Protein AF-A0A6J6Z2K2-F1 (afdb_monomer_lite)

Organism: NCBI:txid449393

Sequence (99 aa):
MGIGKAAVFKHIPEYFPNDVGAVGGLVGTLGALGGFLLPPLFVYVREWTGLPQSTFIVLFILTFAATLWMHIAILKMLNHASPQLKKHIDHRDPQLNGV

Structure (mmCIF, N/CA/C/O backbone):
data_AF-A0A6J6Z2K2-F1
#
_entry.id   AF-A0A6J6Z2K2-F1
#
loop_
_atom_site.group_PDB
_atom_site.id
_atom_site.type_symbol
_atom_site.label_atom_id
_atom_site.label_alt_id
_atom_site.label_comp_id
_atom_site.label_asym_id
_atom_site.label_entity_id
_atom_site.label_seq_id
_atom_site.pdbx_PDB_ins_code
_atom_site.Cartn_x
_atom_site.Cartn_y
_atom_site.Cartn_z
_atom_site.occupancy
_atom_site.B_iso_or_equiv
_atom_site.auth_seq_id
_atom_site.auth_comp_id
_atom_site.auth_asym_id
_atom_site.auth_atom_id
_atom_site.pdbx_PDB_model_num
ATOM 1 N N . MET A 1 1 ? 14.247 -4.227 10.658 1.00 46.78 1 MET A N 1
ATOM 2 C CA . MET A 1 1 ? 13.358 -3.299 9.923 1.00 46.78 1 MET A CA 1
ATOM 3 C C . MET A 1 1 ? 13.954 -3.070 8.536 1.00 46.78 1 MET A C 1
ATOM 5 O O . MET A 1 1 ? 14.900 -2.309 8.441 1.00 46.78 1 MET A O 1
ATOM 9 N N . GLY A 1 2 ? 13.522 -3.777 7.481 1.00 56.78 2 GLY A N 1
ATOM 10 C CA . GLY A 1 2 ? 14.120 -3.540 6.150 1.00 56.78 2 GLY A CA 1
ATOM 11 C C . GLY A 1 2 ? 13.753 -4.512 5.029 1.00 56.78 2 GLY A C 1
ATOM 12 O O . GLY A 1 2 ? 13.637 -4.081 3.889 1.00 56.78 2 GLY A O 1
ATOM 13 N N . ILE A 1 3 ? 13.491 -5.786 5.340 1.00 60.34 3 ILE A N 1
ATOM 14 C CA . ILE A 1 3 ? 13.298 -6.831 4.315 1.00 60.34 3 ILE A CA 1
ATOM 15 C C . ILE A 1 3 ? 12.096 -6.524 3.402 1.00 60.34 3 ILE A C 1
ATOM 17 O O . ILE A 1 3 ? 12.223 -6.584 2.185 1.00 60.34 3 ILE A O 1
ATOM 21 N N . GLY A 1 4 ? 10.957 -6.106 3.968 1.00 62.06 4 GLY A N 1
ATOM 22 C CA . GLY A 1 4 ? 9.743 -5.830 3.187 1.00 62.06 4 GLY A CA 1
ATOM 23 C C . GLY A 1 4 ? 9.849 -4.611 2.264 1.00 62.06 4 GLY A C 1
ATOM 24 O O . GLY A 1 4 ? 9.462 -4.688 1.103 1.00 62.06 4 GLY A O 1
ATOM 25 N N . LYS A 1 5 ? 10.423 -3.494 2.739 1.00 62.91 5 LYS A N 1
ATOM 26 C CA . LYS A 1 5 ? 10.616 -2.303 1.890 1.00 62.91 5 LYS A CA 1
ATOM 27 C C . LYS A 1 5 ? 11.655 -2.585 0.799 1.00 62.91 5 LYS A C 1
ATOM 29 O O . LYS A 1 5 ? 11.410 -2.266 -0.357 1.00 62.91 5 LYS A O 1
ATOM 34 N N . ALA A 1 6 ? 12.767 -3.240 1.145 1.00 67.75 6 ALA A N 1
ATOM 35 C CA . ALA A 1 6 ? 13.833 -3.570 0.197 1.00 67.75 6 ALA A CA 1
ATOM 36 C C . ALA A 1 6 ? 13.389 -4.560 -0.895 1.00 67.75 6 ALA A C 1
ATOM 38 O O . ALA A 1 6 ? 13.819 -4.425 -2.036 1.00 67.75 6 ALA A O 1
ATOM 39 N N . ALA A 1 7 ? 12.501 -5.510 -0.581 1.00 72.25 7 ALA A N 1
ATOM 40 C CA . ALA A 1 7 ? 11.971 -6.460 -1.560 1.00 72.25 7 ALA A CA 1
ATOM 41 C C . ALA A 1 7 ? 11.199 -5.767 -2.698 1.00 72.25 7 ALA A C 1
ATOM 43 O O . ALA A 1 7 ? 11.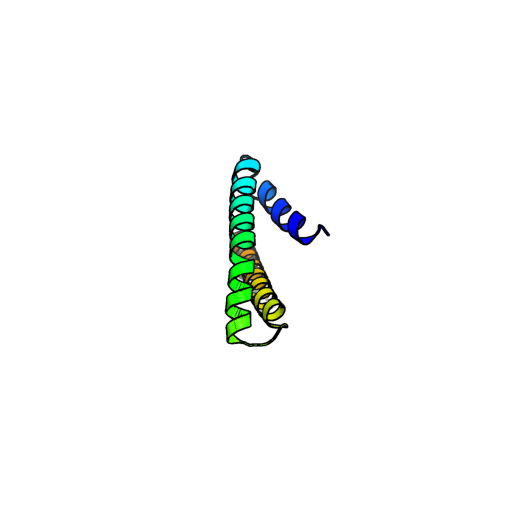399 -6.096 -3.863 1.00 72.25 7 ALA A O 1
ATOM 44 N N . VAL A 1 8 ? 10.384 -4.752 -2.386 1.00 69.38 8 VAL A N 1
ATOM 45 C CA . VAL A 1 8 ? 9.651 -3.981 -3.408 1.00 69.38 8 VAL A CA 1
ATOM 46 C C . VAL A 1 8 ? 10.614 -3.173 -4.278 1.00 69.38 8 VAL A C 1
ATOM 48 O O . VAL A 1 8 ? 10.521 -3.213 -5.503 1.00 69.38 8 VAL A O 1
ATOM 51 N N . PHE A 1 9 ? 11.585 -2.492 -3.661 1.00 70.44 9 PHE A N 1
ATOM 52 C CA . PHE A 1 9 ? 12.581 -1.707 -4.396 1.00 70.44 9 PHE A CA 1
ATOM 53 C C . PHE A 1 9 ? 13.564 -2.564 -5.200 1.00 70.44 9 PHE A C 1
ATOM 55 O O . PHE A 1 9 ? 14.180 -2.033 -6.115 1.00 70.44 9 PHE A O 1
ATOM 62 N N . LYS A 1 10 ? 13.690 -3.868 -4.916 1.00 71.38 10 LYS A N 1
ATOM 63 C CA . LYS A 1 10 ? 14.486 -4.802 -5.726 1.00 71.38 10 LYS A CA 1
ATOM 64 C C . LYS A 1 10 ? 13.825 -5.124 -7.069 1.00 71.38 10 LYS A C 1
ATOM 66 O O . LYS A 1 10 ? 14.524 -5.259 -8.065 1.00 71.38 10 LYS A O 1
ATOM 71 N N . HIS A 1 11 ? 12.497 -5.198 -7.115 1.00 70.50 11 HIS A N 1
ATOM 72 C CA . HIS A 1 11 ? 11.773 -5.501 -8.352 1.00 70.50 11 HIS A CA 1
ATOM 73 C C . HIS A 1 11 ? 11.792 -4.344 -9.366 1.00 70.50 11 HIS A C 1
ATOM 75 O O . HIS A 1 11 ? 11.739 -4.575 -10.568 1.00 70.50 11 HIS A O 1
ATOM 81 N N . ILE A 1 12 ? 11.904 -3.095 -8.904 1.00 67.81 12 ILE A N 1
ATOM 82 C CA . ILE A 1 12 ? 11.929 -1.900 -9.765 1.00 67.81 12 ILE A CA 1
ATOM 83 C C . ILE A 1 12 ? 13.113 -1.894 -10.762 1.00 67.81 12 ILE A C 1
ATOM 85 O O . ILE A 1 12 ? 12.850 -1.786 -11.959 1.00 67.81 12 ILE A O 1
ATOM 89 N N . PRO A 1 13 ? 14.387 -2.036 -10.342 1.00 61.72 13 PRO A N 1
ATOM 90 C CA . PRO A 1 13 ? 15.534 -2.080 -11.253 1.00 61.72 13 PRO A CA 1
ATOM 91 C C . PRO A 1 13 ? 15.588 -3.330 -12.127 1.00 61.72 13 PRO A C 1
ATOM 93 O O . PRO A 1 13 ? 16.192 -3.289 -13.193 1.00 61.72 13 PRO A O 1
ATOM 96 N N . GLU A 1 14 ? 14.950 -4.422 -11.704 1.00 71.06 14 GLU A N 1
ATOM 97 C CA . GLU A 1 14 ? 14.882 -5.662 -12.479 1.00 71.06 14 GLU A CA 1
ATOM 98 C C . GLU A 1 14 ? 13.887 -5.557 -13.648 1.00 71.06 14 GLU A C 1
ATOM 100 O O . GLU A 1 14 ? 14.133 -6.118 -14.713 1.00 71.06 14 GLU A O 1
ATOM 105 N N . TYR A 1 15 ? 12.802 -4.785 -13.492 1.00 70.19 15 TYR A N 1
ATOM 106 C CA . TYR A 1 15 ? 11.811 -4.565 -14.554 1.00 70.19 15 TYR A CA 1
ATOM 107 C C . TYR A 1 15 ? 12.043 -3.291 -15.382 1.00 70.19 15 TYR A C 1
ATOM 109 O O . TYR A 1 15 ? 11.703 -3.275 -16.564 1.00 70.19 15 TYR A O 1
ATOM 117 N N . PHE A 1 16 ? 12.624 -2.236 -14.800 1.00 69.44 16 PHE A N 1
ATOM 118 C CA . PHE A 1 16 ? 12.818 -0.932 -15.454 1.00 69.44 16 PHE A CA 1
ATOM 119 C C . PHE A 1 16 ? 14.224 -0.362 -15.191 1.00 69.44 16 PHE A C 1
ATOM 121 O O . PHE A 1 16 ? 14.366 0.636 -14.481 1.00 69.44 16 PHE A O 1
ATOM 128 N N . PRO A 1 17 ? 15.283 -0.968 -15.761 1.00 69.69 17 PRO A N 1
ATOM 129 C CA . PRO A 1 17 ? 16.670 -0.616 -15.448 1.00 69.69 17 PRO A CA 1
ATOM 130 C C . PRO A 1 17 ? 17.062 0.808 -15.868 1.00 69.69 17 PRO A C 1
ATOM 132 O O . PRO A 1 17 ? 17.904 1.421 -15.218 1.00 69.69 17 PRO A O 1
ATOM 135 N N . ASN A 1 18 ? 16.439 1.356 -16.915 1.00 76.19 18 ASN A N 1
ATOM 136 C CA . ASN A 1 18 ? 16.756 2.699 -17.411 1.00 76.19 18 ASN A CA 1
ATOM 137 C C . ASN A 1 18 ? 16.078 3.826 -16.604 1.00 76.19 18 ASN A C 1
ATOM 139 O O . ASN A 1 18 ? 16.564 4.951 -16.631 1.00 76.19 18 ASN A O 1
ATOM 143 N N . ASP A 1 19 ? 15.017 3.531 -15.837 1.00 80.56 19 ASP A N 1
ATOM 144 C CA . ASP A 1 19 ? 14.141 4.541 -15.211 1.00 80.56 19 ASP A CA 1
ATOM 145 C C . ASP A 1 19 ? 13.854 4.265 -13.721 1.00 80.56 19 ASP A C 1
ATOM 147 O O . ASP A 1 19 ? 12.782 4.561 -13.181 1.00 80.56 19 ASP A O 1
ATOM 151 N N . VAL A 1 20 ? 14.841 3.716 -13.012 1.00 79.81 20 VAL A N 1
ATOM 152 C CA . VAL A 1 20 ? 14.725 3.313 -11.598 1.00 79.81 20 VAL A CA 1
ATOM 153 C C . VAL A 1 20 ? 14.360 4.457 -10.648 1.00 79.81 20 VAL A C 1
ATOM 155 O O . VAL A 1 20 ? 13.624 4.249 -9.682 1.00 79.81 20 VAL A O 1
ATOM 158 N N . GLY A 1 21 ? 14.836 5.674 -10.931 1.00 83.00 21 GLY A N 1
ATOM 159 C CA . GLY A 1 21 ? 14.556 6.863 -10.122 1.00 83.00 21 GLY A CA 1
ATOM 160 C C . GLY A 1 21 ? 13.121 7.371 -10.278 1.00 83.00 21 GLY A C 1
ATOM 161 O O . GLY A 1 21 ? 12.473 7.690 -9.282 1.00 83.00 21 GLY A O 1
ATOM 162 N N . ALA A 1 22 ? 12.596 7.390 -11.506 1.00 86.94 22 ALA A N 1
ATOM 163 C CA . ALA A 1 22 ? 11.241 7.864 -11.791 1.00 86.94 22 ALA A CA 1
ATOM 164 C C . ALA A 1 22 ? 10.176 6.902 -11.238 1.00 86.94 22 ALA A C 1
ATOM 166 O O . ALA A 1 22 ? 9.244 7.329 -10.551 1.00 86.94 22 ALA A O 1
ATOM 167 N N . VAL A 1 23 ? 10.353 5.594 -11.458 1.00 84.31 23 VAL A N 1
ATOM 168 C CA . VAL A 1 23 ? 9.441 4.562 -10.936 1.00 84.31 23 VAL A CA 1
ATOM 169 C C . VAL A 1 23 ? 9.522 4.485 -9.409 1.00 84.31 23 VAL A C 1
ATOM 171 O O . VAL A 1 23 ? 8.491 4.430 -8.738 1.00 84.31 23 VAL A O 1
ATOM 174 N N . GLY A 1 24 ? 10.730 4.562 -8.838 1.00 85.81 24 GLY A N 1
ATOM 175 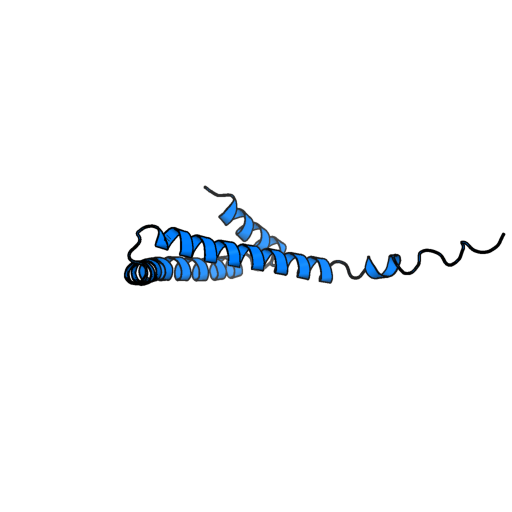C CA . GLY A 1 24 ? 10.926 4.636 -7.388 1.00 85.81 24 GLY A CA 1
ATOM 176 C C . GLY A 1 24 ? 10.263 5.866 -6.758 1.00 85.81 24 GLY A C 1
ATOM 177 O O . GLY A 1 24 ? 9.624 5.746 -5.711 1.00 85.81 24 GLY A O 1
ATOM 178 N N . GLY A 1 25 ? 10.346 7.025 -7.420 1.00 89.25 25 GLY A N 1
ATOM 179 C CA . GLY A 1 25 ? 9.674 8.259 -7.013 1.00 89.25 25 GLY A CA 1
ATOM 180 C C . GLY A 1 25 ? 8.150 8.125 -7.006 1.00 89.25 25 GLY A C 1
ATOM 181 O O . GLY A 1 25 ? 7.518 8.419 -5.992 1.00 89.25 25 GLY A O 1
ATOM 182 N N . LEU A 1 26 ? 7.559 7.594 -8.082 1.00 90.88 26 LEU A N 1
ATOM 183 C CA . LEU A 1 26 ? 6.115 7.333 -8.163 1.00 90.88 26 LEU A CA 1
ATOM 184 C C . LEU A 1 26 ? 5.635 6.398 -7.047 1.00 90.88 26 LEU A C 1
ATOM 186 O O . LEU A 1 26 ? 4.697 6.734 -6.321 1.00 90.88 26 LEU A O 1
ATOM 190 N N . VAL A 1 27 ? 6.311 5.266 -6.846 1.00 86.50 27 VAL A N 1
ATOM 191 C CA . VAL A 1 27 ? 5.983 4.321 -5.764 1.00 86.50 27 VAL A CA 1
ATOM 192 C C . VAL A 1 27 ? 6.114 4.990 -4.391 1.00 86.50 27 VAL A C 1
ATOM 194 O O . VAL A 1 27 ? 5.265 4.790 -3.520 1.00 86.50 27 VAL A O 1
ATOM 197 N N . GLY A 1 28 ? 7.130 5.837 -4.205 1.00 88.56 28 GLY A N 1
ATOM 198 C CA . GLY A 1 28 ? 7.317 6.640 -2.997 1.00 88.56 28 GLY A CA 1
ATOM 199 C C . GLY A 1 28 ? 6.153 7.594 -2.722 1.00 88.56 28 GLY A C 1
ATOM 200 O O . GLY A 1 28 ? 5.666 7.642 -1.592 1.00 88.56 28 GLY A O 1
ATOM 201 N N . THR A 1 29 ? 5.655 8.301 -3.742 1.00 93.69 29 THR A N 1
ATOM 202 C CA . THR A 1 29 ? 4.504 9.211 -3.592 1.00 93.69 29 THR A CA 1
ATOM 203 C C . THR A 1 29 ? 3.221 8.468 -3.226 1.00 93.69 29 THR A C 1
ATOM 205 O O . THR A 1 29 ? 2.517 8.888 -2.310 1.00 93.69 29 THR A O 1
ATOM 208 N N . LEU A 1 30 ? 2.955 7.317 -3.852 1.00 90.94 30 LEU A N 1
ATOM 209 C CA . LEU A 1 30 ? 1.812 6.466 -3.507 1.00 90.94 30 LEU A CA 1
ATOM 210 C C . LEU A 1 30 ? 1.920 5.933 -2.073 1.00 90.94 30 LEU A C 1
ATOM 212 O O . LEU A 1 30 ? 0.934 5.925 -1.337 1.00 90.94 30 LEU A O 1
ATOM 216 N N . GLY A 1 31 ? 3.126 5.547 -1.647 1.00 88.00 31 GLY A N 1
ATOM 217 C CA . GLY A 1 31 ? 3.393 5.142 -0.269 1.00 88.00 31 GLY A CA 1
ATOM 218 C C . GLY A 1 31 ? 3.165 6.270 0.742 1.00 88.00 31 GLY A C 1
ATOM 219 O O . GLY A 1 31 ? 2.582 6.029 1.799 1.00 88.00 31 GLY A O 1
ATOM 220 N N . ALA A 1 32 ? 3.576 7.500 0.419 1.00 90.69 32 ALA A N 1
ATOM 221 C CA . ALA A 1 32 ? 3.355 8.674 1.265 1.00 90.69 32 ALA A CA 1
ATOM 222 C C . ALA A 1 32 ? 1.866 9.043 1.361 1.00 90.69 32 ALA A C 1
ATOM 224 O O . ALA A 1 32 ? 1.372 9.294 2.458 1.00 90.69 32 ALA A O 1
ATOM 225 N N . LEU A 1 33 ? 1.134 8.999 0.243 1.00 95.00 33 LEU A N 1
ATOM 226 C CA . LEU A 1 33 ? -0.315 9.217 0.214 1.00 95.00 33 LEU A CA 1
ATOM 227 C C . LEU A 1 33 ? -1.056 8.169 1.047 1.00 95.00 33 LEU A C 1
ATOM 229 O O . LEU A 1 33 ? -1.892 8.523 1.875 1.00 95.00 33 LEU A O 1
ATOM 233 N N . GLY A 1 34 ? -0.704 6.889 0.896 1.00 88.56 34 GLY A N 1
ATOM 234 C CA . GLY A 1 34 ? -1.255 5.818 1.725 1.00 88.56 34 GLY A CA 1
ATOM 235 C C . GLY A 1 34 ? -0.959 6.029 3.211 1.00 88.56 34 GLY A C 1
ATOM 236 O O . GLY A 1 34 ? -1.862 5.924 4.035 1.00 88.56 34 GLY A O 1
ATOM 237 N N . GLY A 1 35 ? 0.277 6.397 3.557 1.00 88.94 35 GLY A N 1
ATOM 238 C CA . GLY A 1 35 ? 0.683 6.689 4.935 1.00 88.94 35 GLY A CA 1
ATOM 239 C C . GLY A 1 35 ? 0.006 7.919 5.547 1.00 88.94 35 GLY A C 1
ATOM 240 O O . GLY A 1 35 ? -0.196 7.950 6.756 1.00 88.94 35 GLY A O 1
ATOM 241 N N . PHE A 1 36 ? -0.379 8.903 4.734 1.00 92.06 36 PHE A N 1
ATOM 242 C CA . PHE A 1 36 ? -1.124 10.084 5.172 1.00 92.06 36 PHE A CA 1
ATOM 243 C C . PHE A 1 36 ? -2.628 9.811 5.337 1.00 92.06 36 PHE A C 1
ATOM 245 O O . PHE A 1 36 ? -3.251 10.325 6.263 1.00 92.06 36 PHE A O 1
ATOM 252 N N . LEU A 1 37 ? -3.208 8.977 4.469 1.00 90.31 37 LEU A N 1
ATOM 253 C CA . LEU A 1 37 ? -4.634 8.628 4.485 1.00 90.31 37 LEU A CA 1
ATOM 254 C C . LEU A 1 37 ? -4.988 7.544 5.517 1.00 90.31 37 LEU A C 1
ATOM 256 O O . LEU A 1 37 ? -6.119 7.505 6.003 1.00 90.31 37 LEU A O 1
ATOM 260 N N . LEU A 1 38 ? -4.041 6.672 5.875 1.00 87.44 38 LEU A N 1
ATOM 261 C CA . LEU A 1 38 ? -4.261 5.584 6.837 1.00 87.44 38 LEU A CA 1
ATOM 262 C C . LEU A 1 38 ? -4.650 6.061 8.252 1.00 87.44 38 LEU A C 1
ATOM 264 O O . LEU A 1 38 ? -5.600 5.508 8.801 1.00 87.44 38 LEU A O 1
ATOM 268 N N . PRO A 1 39 ? -3.974 7.050 8.875 1.00 86.75 39 PRO A N 1
ATOM 269 C CA . PRO A 1 39 ? -4.293 7.472 10.238 1.00 86.75 39 PRO A CA 1
ATOM 270 C C . PRO A 1 39 ? -5.723 8.015 10.400 1.00 86.75 39 PRO A C 1
ATOM 272 O O . PRO A 1 39 ? -6.409 7.549 11.310 1.00 86.75 39 PRO A O 1
ATOM 275 N N . PRO A 1 40 ? -6.235 8.903 9.519 1.00 87.62 40 PRO A N 1
ATOM 276 C CA . PRO A 1 40 ? -7.648 9.286 9.538 1.00 87.62 40 PRO A CA 1
ATOM 277 C C . PRO A 1 40 ? -8.596 8.095 9.342 1.00 87.62 40 PRO A C 1
ATOM 279 O O . PRO A 1 40 ? -9.607 7.988 10.035 1.00 87.62 40 PRO A O 1
ATOM 282 N N . LEU A 1 41 ? -8.252 7.162 8.445 1.00 84.94 41 LEU A N 1
ATOM 283 C CA . LEU A 1 41 ? -9.050 5.959 8.206 1.00 84.94 41 LEU A CA 1
ATOM 284 C C . LEU A 1 41 ? -9.144 5.078 9.462 1.00 84.94 41 LEU A C 1
ATOM 286 O O . LEU A 1 41 ? -10.220 4.578 9.781 1.00 84.94 41 LEU A O 1
ATOM 290 N N . PHE A 1 42 ? -8.049 4.912 10.209 1.00 84.19 42 PHE A N 1
ATOM 291 C CA . PHE A 1 42 ? -8.056 4.158 11.466 1.00 84.19 42 PHE A CA 1
ATOM 292 C C . PHE A 1 42 ? -8.956 4.791 12.521 1.00 84.19 42 PHE A C 1
ATOM 294 O O . PHE A 1 42 ? -9.636 4.064 13.241 1.00 84.19 42 PHE A O 1
ATOM 301 N N . VAL A 1 43 ? -8.984 6.125 12.602 1.00 84.12 43 VAL A N 1
ATOM 302 C CA . VAL A 1 43 ? -9.874 6.842 13.524 1.00 84.12 43 VAL A CA 1
ATOM 303 C C . VAL A 1 43 ? -11.332 6.556 13.172 1.00 84.12 43 VAL A C 1
ATOM 305 O O . VAL A 1 43 ? -12.079 6.119 14.042 1.00 84.12 43 VAL A O 1
ATOM 308 N N . TYR A 1 44 ? -11.708 6.681 11.898 1.00 84.38 44 TYR A N 1
ATOM 309 C CA . TYR A 1 44 ? -13.077 6.417 11.448 1.00 84.38 44 TYR A CA 1
ATOM 310 C C . TYR A 1 44 ? -13.515 4.964 11.692 1.00 84.38 44 TYR A C 1
ATOM 312 O O . TYR A 1 44 ? -14.585 4.700 12.239 1.00 84.38 44 TYR A O 1
ATOM 320 N N . VAL A 1 45 ? -12.663 3.993 11.340 1.00 81.56 45 VAL A N 1
ATOM 321 C CA . VAL A 1 45 ? -12.973 2.569 11.550 1.00 81.56 45 VAL A CA 1
ATOM 322 C C . VAL A 1 45 ? -13.064 2.243 13.043 1.00 81.56 45 VAL A C 1
ATOM 324 O O . VAL A 1 45 ? -13.933 1.465 13.449 1.00 81.56 45 VAL A O 1
ATOM 327 N N . ARG A 1 46 ? -12.213 2.853 13.878 1.00 81.00 46 ARG A N 1
ATOM 328 C CA . ARG A 1 46 ? -12.272 2.714 15.337 1.00 81.00 46 ARG A CA 1
ATOM 329 C C . ARG A 1 46 ? -13.560 3.298 15.912 1.00 81.00 46 ARG A C 1
ATOM 331 O O . ARG A 1 46 ? -14.123 2.677 16.807 1.00 81.00 46 ARG A O 1
ATOM 338 N N . GLU A 1 47 ? -14.028 4.442 15.421 1.00 79.19 47 GLU A N 1
ATOM 339 C CA . GLU A 1 47 ? -15.299 5.038 15.857 1.00 79.19 47 GLU A CA 1
ATOM 340 C C . GLU A 1 47 ? -16.490 4.116 15.574 1.00 79.19 47 GLU A C 1
ATOM 342 O O . GLU A 1 47 ? -17.364 3.972 16.422 1.00 79.19 47 GLU A O 1
ATOM 347 N N . TRP A 1 48 ? -16.491 3.423 14.432 1.00 76.69 48 TRP A N 1
ATOM 348 C CA . TRP A 1 48 ? -17.543 2.460 14.089 1.00 76.69 48 TRP A CA 1
ATOM 349 C C . TRP A 1 48 ? -17.491 1.160 14.894 1.00 76.69 48 TRP A C 1
ATOM 351 O O . TRP A 1 48 ? -18.525 0.645 15.310 1.00 76.69 48 TRP A O 1
ATOM 361 N N . THR A 1 49 ? -16.299 0.594 15.092 1.00 79.12 49 THR A N 1
ATOM 362 C CA . THR A 1 49 ? -16.154 -0.709 15.770 1.00 79.12 49 THR A CA 1
ATOM 363 C C . THR A 1 49 ? -16.030 -0.601 17.287 1.00 79.12 49 THR A C 1
ATOM 365 O O . THR A 1 49 ? -16.166 -1.613 17.971 1.00 79.12 49 THR A O 1
ATOM 368 N N . GLY A 1 50 ? -15.734 0.582 17.834 1.00 72.56 50 GLY A N 1
ATOM 369 C CA . GLY A 1 50 ? -15.576 0.833 19.274 1.00 72.56 50 GLY A CA 1
ATOM 370 C C . GLY A 1 50 ? -14.382 0.126 19.932 1.00 72.56 50 GLY A C 1
ATOM 371 O O . GLY A 1 50 ? -14.081 0.367 21.100 1.00 72.56 50 GLY A O 1
ATOM 372 N N . LEU A 1 51 ? -13.670 -0.731 19.194 1.00 74.12 51 LEU A N 1
ATOM 373 C CA . LEU A 1 51 ? -12.591 -1.572 19.696 1.00 74.12 51 LEU A CA 1
ATOM 374 C C . LEU A 1 51 ? -11.217 -0.993 19.320 1.00 74.12 51 LEU A C 1
ATOM 376 O O . LEU A 1 51 ? -10.980 -0.656 18.155 1.00 74.12 51 LEU A O 1
ATOM 380 N N . PRO A 1 52 ? -10.252 -0.955 20.258 1.00 70.94 52 PRO A N 1
ATOM 381 C CA . PRO A 1 52 ? -8.885 -0.510 19.979 1.00 70.94 52 PRO A CA 1
ATOM 382 C C . PRO A 1 52 ? -8.113 -1.454 19.037 1.00 70.94 52 PRO A C 1
ATOM 384 O O . PRO A 1 52 ? -7.117 -1.044 18.449 1.00 70.94 52 PRO A O 1
ATOM 387 N N . GLN A 1 53 ? -8.576 -2.696 18.844 1.00 77.50 53 GLN A N 1
ATOM 388 C CA . GLN A 1 53 ? -7.947 -3.678 17.946 1.00 77.50 53 GLN A CA 1
ATOM 389 C C . GLN A 1 53 ? -8.288 -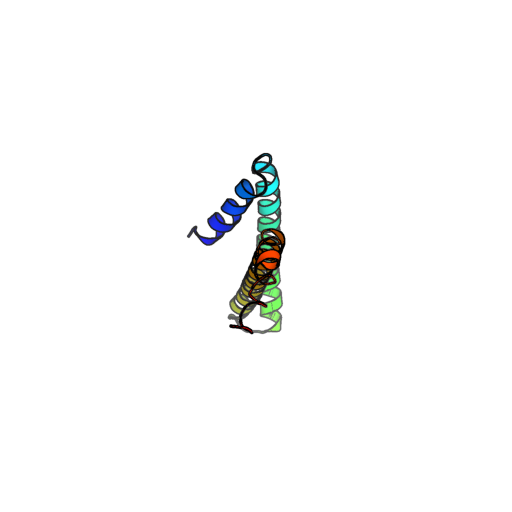3.469 16.455 1.00 77.50 53 GLN A C 1
ATOM 391 O O . GLN A 1 53 ? -7.711 -4.123 15.587 1.00 77.50 53 GLN A O 1
ATOM 396 N N . SER A 1 54 ? -9.195 -2.545 16.134 1.00 77.50 54 SER A N 1
ATOM 397 C CA . SER A 1 54 ? -9.637 -2.239 14.764 1.00 77.50 54 SER A CA 1
ATOM 398 C C . SER A 1 54 ? -8.487 -1.920 13.799 1.00 77.50 54 SER A C 1
ATOM 400 O O . SER A 1 54 ? -8.492 -2.389 12.661 1.00 77.50 54 SER A O 1
ATOM 402 N N . THR A 1 55 ? -7.440 -1.238 14.268 1.00 82.06 55 THR A N 1
ATOM 403 C CA . THR A 1 55 ? -6.227 -0.949 13.485 1.00 82.06 55 THR A CA 1
ATOM 404 C C . THR A 1 55 ? -5.557 -2.217 12.948 1.00 82.06 55 THR A C 1
ATOM 406 O O . THR A 1 55 ? -5.142 -2.255 11.790 1.00 82.06 55 THR A O 1
ATOM 409 N N . PHE A 1 56 ? -5.482 -3.282 13.753 1.00 84.19 56 PHE A N 1
ATOM 410 C CA . PHE A 1 56 ? -4.864 -4.542 13.330 1.00 84.19 56 PHE A CA 1
ATOM 411 C C . PHE A 1 56 ? -5.684 -5.249 12.254 1.00 84.19 56 PHE A C 1
ATOM 413 O O . PHE A 1 56 ? -5.102 -5.826 11.342 1.00 84.19 56 PHE A O 1
ATOM 420 N N . ILE A 1 57 ? -7.015 -5.163 12.316 1.00 84.19 57 ILE A N 1
ATOM 421 C CA . ILE A 1 57 ? -7.900 -5.745 11.299 1.00 84.19 57 ILE A CA 1
ATOM 422 C C . ILE A 1 57 ? -7.706 -5.023 9.962 1.00 84.19 57 ILE A C 1
ATOM 424 O O . ILE A 1 57 ? -7.540 -5.674 8.932 1.00 84.19 57 ILE A O 1
ATOM 428 N N . VAL A 1 58 ? -7.654 -3.686 9.969 1.00 85.25 58 VAL A N 1
ATOM 429 C CA . VAL A 1 58 ? -7.427 -2.898 8.746 1.00 85.25 58 VAL A CA 1
ATOM 430 C C . VAL A 1 58 ? -6.059 -3.217 8.137 1.00 85.25 58 VAL A C 1
ATOM 432 O O . VAL A 1 58 ? -5.962 -3.476 6.938 1.00 85.25 58 VAL A O 1
ATOM 435 N N . LEU A 1 59 ? -5.005 -3.265 8.957 1.00 88.12 59 LEU A N 1
ATOM 436 C CA . LEU A 1 59 ? -3.663 -3.636 8.499 1.00 88.12 59 LEU A CA 1
ATOM 437 C C . LEU A 1 59 ? -3.598 -5.078 7.983 1.00 88.12 59 LEU A C 1
ATOM 439 O O . LEU A 1 59 ? -2.903 -5.341 6.999 1.00 88.12 59 LEU A O 1
ATOM 443 N N . PHE A 1 60 ? -4.327 -6.002 8.612 1.00 89.31 60 PHE A N 1
ATOM 444 C CA . PHE A 1 60 ? -4.410 -7.393 8.182 1.00 89.31 60 PHE A CA 1
ATOM 445 C C . PHE A 1 60 ? -5.066 -7.508 6.805 1.00 89.31 60 PHE A C 1
ATOM 447 O O . PHE A 1 60 ? -4.482 -8.116 5.913 1.00 89.31 60 PHE A O 1
ATOM 454 N N . ILE A 1 61 ? -6.220 -6.865 6.597 1.00 89.56 61 ILE A N 1
ATOM 455 C CA . ILE A 1 61 ? -6.918 -6.863 5.302 1.00 89.56 61 ILE A CA 1
ATOM 456 C C . ILE A 1 61 ? -6.041 -6.233 4.217 1.00 89.56 61 ILE A C 1
ATOM 458 O O . ILE A 1 61 ? -5.895 -6.812 3.141 1.00 89.56 61 ILE A O 1
ATOM 462 N N . LEU A 1 62 ? -5.407 -5.089 4.502 1.00 89.56 62 LEU A N 1
ATOM 463 C CA . LEU A 1 62 ? -4.495 -4.431 3.561 1.00 89.56 62 LEU A CA 1
ATOM 464 C C . LEU A 1 62 ? -3.315 -5.332 3.177 1.00 89.56 62 LEU A C 1
ATOM 466 O O . LEU A 1 62 ? -3.000 -5.478 1.997 1.00 89.56 62 LEU A O 1
ATOM 470 N N . THR A 1 63 ? -2.682 -5.969 4.162 1.00 89.19 63 THR A N 1
ATOM 471 C CA . THR A 1 63 ? -1.540 -6.865 3.925 1.00 89.19 63 THR A CA 1
ATOM 472 C C . THR A 1 63 ? -1.961 -8.124 3.171 1.00 89.19 63 THR A C 1
ATOM 474 O O . THR A 1 63 ? -1.261 -8.570 2.259 1.00 89.19 63 THR A O 1
ATOM 477 N N . PHE A 1 64 ? -3.116 -8.692 3.513 1.00 92.12 64 PHE A N 1
ATOM 478 C CA . PHE A 1 64 ? -3.665 -9.870 2.851 1.00 92.12 64 PHE A CA 1
ATOM 479 C C . PHE A 1 64 ? -4.008 -9.582 1.385 1.00 92.12 64 PHE A C 1
ATOM 481 O O . PHE A 1 64 ? -3.615 -10.344 0.501 1.00 92.12 64 PHE A O 1
ATOM 488 N N . ALA A 1 65 ? -4.644 -8.440 1.108 1.00 90.88 65 ALA A N 1
ATOM 489 C CA . ALA A 1 65 ? -4.917 -7.986 -0.253 1.00 90.88 65 ALA A CA 1
ATOM 490 C C . ALA A 1 65 ? -3.623 -7.787 -1.059 1.00 90.88 65 ALA A C 1
ATOM 492 O O . ALA A 1 65 ? -3.522 -8.268 -2.188 1.00 90.88 65 ALA A O 1
ATOM 493 N N . ALA A 1 66 ? -2.605 -7.149 -0.470 1.00 87.38 66 ALA A N 1
ATOM 494 C CA . ALA A 1 66 ? -1.301 -6.973 -1.112 1.00 87.38 66 ALA A CA 1
ATOM 495 C C . ALA A 1 66 ? -0.612 -8.316 -1.413 1.00 87.38 66 ALA A C 1
ATOM 497 O O . ALA A 1 66 ? -0.040 -8.497 -2.488 1.00 87.38 66 ALA A O 1
ATOM 498 N N . THR A 1 67 ? -0.715 -9.279 -0.496 1.00 88.19 67 THR A N 1
ATOM 499 C CA . THR A 1 67 ? -0.138 -10.622 -0.655 1.00 88.19 67 THR A CA 1
ATOM 500 C C . THR A 1 67 ? -0.826 -11.396 -1.777 1.00 88.19 67 THR A C 1
ATOM 502 O O . THR A 1 67 ? -0.150 -11.944 -2.647 1.00 88.19 67 THR A O 1
ATOM 505 N N . LEU A 1 68 ? -2.162 -11.399 -1.809 1.00 90.94 68 LEU A N 1
ATOM 506 C CA . LEU A 1 68 ? -2.933 -12.008 -2.896 1.00 90.94 68 LEU A CA 1
ATOM 507 C C . LEU A 1 68 ? -2.595 -11.375 -4.244 1.00 90.94 68 LEU A C 1
ATOM 509 O O . LEU A 1 68 ? -2.402 -12.083 -5.232 1.00 90.94 68 LEU A O 1
ATOM 513 N N . TRP A 1 69 ? -2.483 -10.048 -4.282 1.00 87.81 69 TRP A N 1
ATOM 514 C CA . TRP A 1 69 ? -2.169 -9.343 -5.514 1.00 87.81 69 TRP A CA 1
ATOM 515 C C . TRP A 1 69 ? -0.778 -9.693 -6.041 1.00 87.81 69 TRP A C 1
ATOM 517 O O . TRP A 1 69 ? -0.627 -9.995 -7.225 1.00 87.81 69 TRP A O 1
ATOM 527 N N . MET A 1 70 ? 0.219 -9.756 -5.156 1.00 83.69 70 MET A N 1
ATOM 528 C CA . MET A 1 70 ? 1.564 -10.201 -5.517 1.00 83.69 70 MET A CA 1
ATOM 529 C C . MET A 1 70 ? 1.569 -11.659 -5.996 1.00 83.69 70 MET A C 1
ATOM 531 O O . MET A 1 70 ? 2.212 -11.968 -6.997 1.00 83.69 70 MET A O 1
ATOM 535 N N . HIS A 1 71 ? 0.806 -12.543 -5.348 1.00 85.12 71 HIS A N 1
ATOM 536 C CA . HIS A 1 71 ? 0.685 -13.943 -5.756 1.00 85.12 71 HIS A CA 1
ATOM 537 C C . HIS A 1 71 ? 0.117 -14.080 -7.179 1.00 85.12 71 HIS A C 1
ATOM 539 O O . HIS A 1 71 ? 0.674 -14.799 -8.009 1.00 85.12 71 HIS A O 1
ATOM 545 N N . ILE A 1 72 ? -0.937 -13.324 -7.503 1.00 86.19 72 ILE A N 1
ATOM 546 C CA . ILE A 1 72 ? -1.538 -13.305 -8.845 1.00 86.19 72 ILE A CA 1
ATOM 547 C C . ILE A 1 72 ? -0.577 -12.697 -9.874 1.00 86.19 72 ILE A C 1
ATOM 549 O O . ILE A 1 72 ? -0.462 -13.220 -10.984 1.00 86.19 72 ILE A O 1
ATOM 553 N N . ALA A 1 73 ? 0.116 -11.608 -9.530 1.00 84.62 73 ALA A N 1
ATOM 554 C CA . ALA A 1 73 ? 1.086 -10.970 -10.417 1.00 84.62 73 ALA A CA 1
ATOM 555 C C . ALA A 1 73 ? 2.218 -11.938 -10.792 1.00 84.62 73 ALA A C 1
ATOM 557 O O . ALA A 1 73 ? 2.512 -12.102 -11.974 1.00 84.62 73 ALA A O 1
ATOM 558 N N . ILE A 1 74 ? 2.777 -12.655 -9.812 1.00 79.56 74 ILE A N 1
ATOM 559 C CA . ILE A 1 74 ? 3.828 -13.656 -10.039 1.00 79.56 74 ILE A CA 1
ATOM 560 C C . ILE A 1 74 ? 3.313 -14.802 -10.919 1.00 79.56 74 ILE A C 1
ATOM 562 O O . ILE A 1 74 ? 3.982 -15.173 -11.882 1.00 79.56 74 ILE A O 1
ATOM 566 N N . LEU A 1 75 ? 2.111 -15.330 -10.656 1.00 78.31 75 LEU A N 1
ATOM 567 C CA . LEU A 1 75 ? 1.509 -16.383 -11.486 1.00 78.31 75 LEU A CA 1
ATOM 568 C C . LEU A 1 75 ? 1.280 -15.925 -12.934 1.00 78.31 75 LEU A C 1
ATOM 570 O O . LEU A 1 75 ? 1.523 -16.683 -13.875 1.00 78.31 75 LEU A O 1
ATOM 574 N N . LYS A 1 76 ? 0.852 -14.675 -13.140 1.00 74.56 76 LYS A N 1
ATOM 575 C CA . LYS A 1 76 ? 0.709 -14.089 -14.481 1.00 74.56 76 LYS A CA 1
ATOM 576 C C . LYS A 1 76 ? 2.052 -13.940 -15.193 1.00 74.56 76 LYS A C 1
ATOM 578 O O . LYS A 1 76 ? 2.124 -14.241 -16.384 1.00 74.56 76 LYS A O 1
ATOM 583 N N . MET A 1 77 ? 3.095 -13.511 -14.482 1.00 71.75 77 MET A N 1
ATOM 584 C CA . MET A 1 77 ? 4.450 -13.408 -15.032 1.00 71.75 77 MET A CA 1
ATOM 585 C C . MET A 1 77 ? 5.018 -14.788 -15.380 1.00 71.75 77 MET A C 1
ATOM 587 O O . MET A 1 77 ? 5.576 -14.949 -16.461 1.00 71.75 77 MET A O 1
ATOM 591 N N . LEU A 1 78 ? 4.790 -15.805 -14.542 1.00 70.81 78 LEU A N 1
ATOM 592 C CA . LEU A 1 78 ? 5.185 -17.190 -14.817 1.00 70.81 78 LEU A CA 1
ATOM 593 C C . LEU A 1 78 ? 4.486 -17.750 -16.067 1.00 70.81 78 LEU A C 1
ATOM 595 O O . LEU A 1 78 ? 5.141 -18.350 -16.921 1.00 70.81 78 LEU A O 1
ATOM 599 N N . ASN A 1 79 ? 3.179 -17.501 -16.212 1.00 66.25 79 ASN A N 1
ATOM 600 C CA . ASN A 1 79 ? 2.411 -17.896 -17.397 1.00 66.25 79 ASN A CA 1
ATOM 601 C C . ASN A 1 79 ? 2.879 -17.190 -18.682 1.00 66.25 79 ASN A C 1
ATOM 603 O O . ASN A 1 79 ? 2.865 -17.807 -19.743 1.00 66.25 79 ASN A O 1
ATOM 607 N N . HIS A 1 80 ? 3.309 -15.925 -18.606 1.00 60.75 80 HIS A N 1
ATOM 608 C CA . HIS A 1 80 ? 3.861 -15.199 -19.760 1.00 60.75 80 HIS A CA 1
ATOM 609 C C . HIS A 1 80 ? 5.303 -15.600 -20.099 1.00 60.75 80 HIS A C 1
ATOM 611 O O . HIS A 1 80 ? 5.663 -15.619 -21.273 1.00 60.75 80 HIS A O 1
ATOM 617 N N . ALA A 1 81 ? 6.122 -15.935 -19.099 1.00 60.81 81 ALA A N 1
ATOM 618 C CA . ALA A 1 81 ? 7.512 -16.345 -19.296 1.00 60.81 81 ALA A CA 1
ATOM 619 C C . ALA A 1 81 ? 7.648 -17.800 -19.785 1.00 60.81 81 ALA A C 1
ATOM 621 O O . ALA A 1 81 ? 8.665 -18.156 -20.376 1.00 60.81 81 ALA A O 1
ATOM 622 N N . SER A 1 82 ? 6.622 -18.638 -19.582 1.00 50.97 82 SER A N 1
ATOM 623 C CA . SER A 1 82 ? 6.670 -20.077 -19.888 1.00 50.97 82 SER A CA 1
ATOM 624 C C . SER A 1 82 ? 5.637 -20.562 -20.928 1.00 50.97 82 SER A C 1
ATOM 626 O O . SER A 1 82 ? 4.938 -21.542 -20.668 1.00 50.97 82 SER A O 1
ATOM 628 N N . PRO A 1 83 ? 5.543 -19.992 -22.148 1.00 53.75 83 PRO A N 1
ATOM 629 C CA . PRO A 1 83 ? 4.784 -20.625 -23.234 1.00 53.75 83 PRO A CA 1
ATOM 630 C C . PRO A 1 83 ? 5.488 -21.885 -23.787 1.00 53.75 83 PRO A C 1
ATOM 632 O O . PRO A 1 83 ? 4.872 -22.693 -24.479 1.00 53.75 83 PRO A O 1
ATOM 635 N N . GLN A 1 84 ? 6.775 -22.079 -23.467 1.00 52.12 84 GLN A N 1
ATOM 636 C CA . GLN A 1 84 ? 7.634 -23.155 -23.987 1.00 52.12 84 GLN A CA 1
ATOM 637 C C . GLN A 1 84 ? 7.384 -24.527 -23.324 1.00 52.12 84 GLN A C 1
ATOM 639 O O . GLN A 1 84 ? 7.585 -25.557 -23.967 1.00 52.12 84 GLN A O 1
ATOM 644 N N . LEU A 1 85 ? 6.892 -24.573 -22.075 1.00 54.03 85 LEU A N 1
ATOM 645 C CA . LEU A 1 85 ? 6.672 -25.845 -21.363 1.00 54.03 85 LEU A CA 1
ATOM 646 C C . LEU A 1 85 ? 5.345 -26.519 -21.744 1.00 54.03 85 LEU A C 1
ATOM 648 O O . LEU A 1 85 ? 5.234 -27.740 -21.707 1.00 54.03 85 LEU A O 1
ATOM 652 N N . LYS A 1 86 ? 4.360 -25.742 -22.216 1.00 51.78 86 LYS A N 1
ATOM 653 C CA . LYS A 1 86 ? 3.112 -26.295 -22.765 1.00 51.78 86 LYS A CA 1
ATOM 654 C C . LYS A 1 86 ? 3.333 -27.003 -24.111 1.00 51.78 86 LYS A C 1
ATOM 656 O O . LYS A 1 86 ? 2.532 -27.847 -24.486 1.00 51.78 86 LYS A O 1
ATOM 661 N N . LYS A 1 87 ? 4.433 -26.698 -24.814 1.00 53.38 87 LYS A N 1
ATOM 662 C CA . LYS A 1 87 ? 4.760 -27.280 -26.126 1.00 53.38 87 LYS A CA 1
ATOM 663 C C . LYS A 1 87 ? 5.458 -28.646 -26.066 1.00 53.38 87 LYS A C 1
ATOM 665 O O . LYS A 1 87 ? 5.461 -29.335 -27.073 1.00 53.38 87 LYS A O 1
ATOM 670 N N . HIS A 1 88 ? 6.021 -29.043 -24.920 1.00 53.06 88 HIS A N 1
ATOM 671 C CA . HIS A 1 88 ? 6.764 -30.310 -24.780 1.00 53.06 88 HIS A CA 1
ATOM 672 C C . HIS A 1 88 ? 6.022 -31.397 -23.988 1.00 53.06 88 HIS A C 1
ATOM 674 O O . HIS A 1 88 ? 6.455 -32.545 -23.989 1.00 53.06 88 HIS A O 1
ATOM 680 N N . ILE A 1 89 ? 4.902 -31.073 -23.333 1.00 58.50 89 ILE A N 1
ATOM 681 C CA . ILE A 1 89 ? 4.076 -32.078 -22.639 1.00 58.50 89 ILE A CA 1
ATOM 682 C C . ILE A 1 89 ? 3.181 -32.839 -23.637 1.00 58.50 89 ILE A C 1
ATOM 684 O O . ILE A 1 89 ? 2.853 -33.996 -23.403 1.00 58.50 89 ILE A O 1
ATOM 688 N N . ASP A 1 90 ? 2.873 -32.239 -24.791 1.00 59.25 90 ASP A N 1
ATOM 689 C CA . ASP A 1 90 ? 1.992 -32.812 -25.823 1.00 59.25 90 ASP A CA 1
ATOM 690 C C . ASP A 1 90 ? 2.721 -33.741 -26.821 1.00 59.25 90 ASP A C 1
ATOM 692 O O . ASP A 1 90 ? 2.197 -34.067 -27.880 1.00 59.25 90 ASP A O 1
ATOM 696 N N . HIS A 1 91 ? 3.973 -34.126 -26.543 1.00 59.34 91 HIS A N 1
ATOM 697 C CA . HIS A 1 91 ? 4.753 -35.071 -27.367 1.00 59.34 91 HIS A CA 1
ATOM 698 C C . HIS A 1 91 ? 5.118 -36.359 -26.621 1.00 59.34 91 HIS A C 1
ATOM 700 O O . HIS A 1 91 ? 5.914 -37.153 -27.120 1.00 59.34 91 HIS A O 1
ATOM 706 N N . ARG A 1 92 ? 4.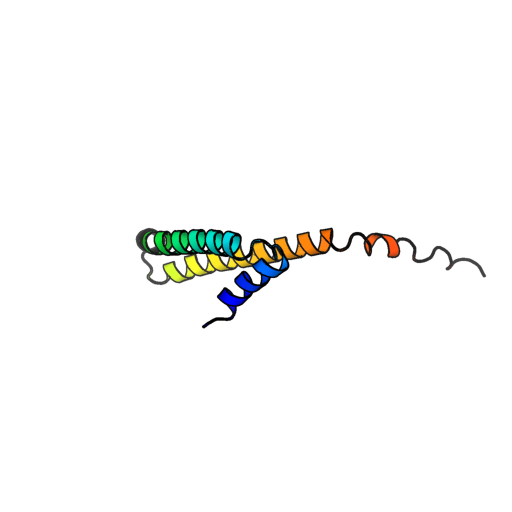526 -36.597 -25.444 1.00 58.41 92 ARG A N 1
ATOM 707 C CA . ARG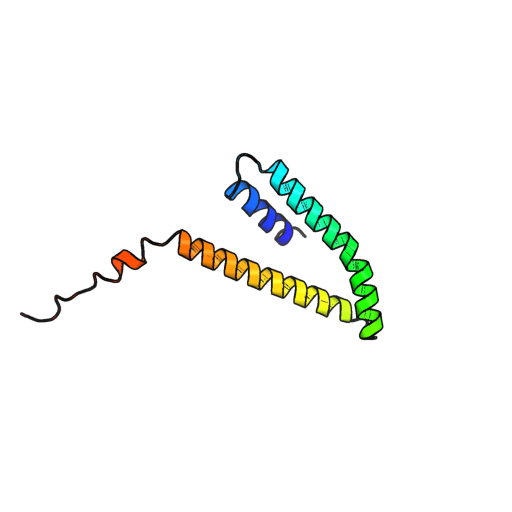 A 1 92 ? 4.735 -37.838 -24.700 1.00 58.41 92 ARG A CA 1
ATOM 708 C C . ARG A 1 92 ? 3.777 -38.939 -25.193 1.00 58.41 92 ARG A C 1
ATOM 710 O O . ARG A 1 92 ? 2.690 -39.124 -24.664 1.00 58.41 92 ARG A O 1
ATOM 717 N N . ASP A 1 93 ? 4.260 -39.624 -26.230 1.00 57.53 93 ASP A N 1
ATOM 718 C CA . ASP A 1 93 ? 4.177 -41.074 -26.482 1.00 57.53 93 ASP A CA 1
ATOM 719 C C . ASP A 1 93 ? 2.871 -41.686 -27.062 1.00 57.53 93 ASP A C 1
ATOM 72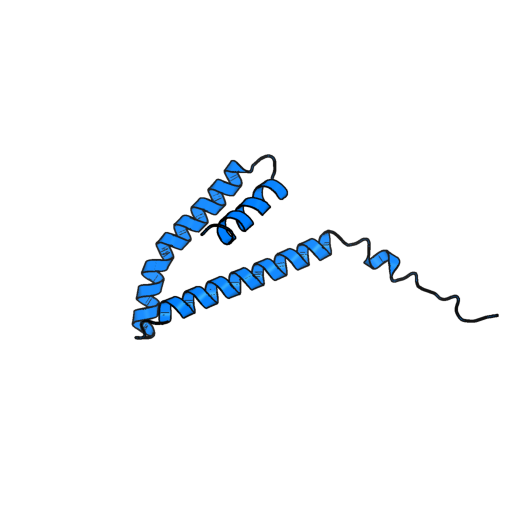1 O O . ASP A 1 93 ? 2.059 -42.242 -26.326 1.00 57.53 93 ASP A O 1
ATOM 725 N N . PRO A 1 94 ? 2.737 -41.787 -28.406 1.00 56.09 94 PRO A N 1
ATOM 726 C CA . PRO A 1 94 ? 1.950 -42.841 -29.066 1.00 56.09 94 PRO A CA 1
ATOM 727 C C . PRO A 1 94 ? 2.714 -44.179 -29.206 1.00 56.09 94 PRO A C 1
ATOM 729 O O . PRO A 1 94 ? 2.149 -45.167 -29.663 1.00 56.09 94 PRO A O 1
ATOM 732 N N . GLN A 1 95 ? 4.002 -44.234 -28.846 1.00 57.72 95 GLN A N 1
ATOM 733 C CA . GLN A 1 95 ? 4.901 -45.382 -29.076 1.00 57.72 95 GLN A CA 1
ATOM 734 C C . GLN A 1 95 ? 4.978 -46.342 -27.871 1.00 57.72 95 GLN A C 1
ATOM 736 O O . GLN A 1 95 ? 6.052 -46.761 -27.452 1.00 57.72 95 GLN A O 1
ATOM 741 N N . LEU A 1 96 ? 3.824 -46.687 -27.297 1.00 60.31 96 LEU A N 1
ATOM 742 C CA . LEU A 1 96 ? 3.668 -47.770 -26.313 1.00 60.31 96 LEU A CA 1
ATOM 743 C C . LEU A 1 96 ? 2.549 -48.733 -26.743 1.00 60.31 96 LEU A C 1
ATOM 745 O O . LEU A 1 96 ? 1.783 -49.231 -25.923 1.00 60.31 96 LEU A O 1
ATOM 749 N N . ASN A 1 97 ? 2.429 -48.980 -28.051 1.00 52.56 97 ASN A N 1
ATOM 750 C CA . ASN A 1 97 ? 1.575 -50.043 -28.568 1.00 52.56 97 ASN A CA 1
ATOM 751 C C . ASN A 1 97 ? 2.160 -50.621 -29.866 1.00 52.56 97 ASN A C 1
ATOM 753 O O . ASN A 1 97 ? 1.917 -50.102 -30.953 1.00 52.56 97 ASN A O 1
ATOM 757 N N . GLY A 1 98 ? 2.941 -51.695 -29.729 1.00 59.94 98 GLY A N 1
ATOM 758 C CA . GLY A 1 98 ? 3.364 -52.547 -30.840 1.00 59.94 98 GLY A CA 1
ATOM 759 C C . GLY A 1 98 ? 4.873 -52.695 -30.993 1.00 59.94 98 GLY A C 1
ATOM 760 O O . GLY A 1 98 ? 5.428 -52.069 -31.887 1.00 59.94 98 GLY A O 1
ATOM 761 N N . VAL A 1 99 ? 5.504 -53.530 -30.156 1.00 49.19 99 VAL A N 1
ATOM 762 C CA . VAL A 1 99 ? 6.139 -54.812 -30.545 1.00 49.19 99 VAL A CA 1
ATOM 763 C C . VAL A 1 99 ? 6.186 -55.717 -29.315 1.00 49.19 99 VAL A C 1
ATOM 765 O O . VAL A 1 99 ? 6.521 -55.188 -28.232 1.00 49.19 99 VAL A O 1
#

Radius of gyration: 22.45 Å; chains: 1; bounding box: 34×65×51 Å

pLDDT: mean 75.35, std 13.21, range [46.78, 95.0]

InterPro domains:
  IPR036259 MFS transporter superfamily [G3DSA:1.20.1250.20] (1-83)
  IPR036259 MFS transporter superfamily [SSF103473] (3-76)

Foldseek 3Di:
DPPVVVVVLVVQCVVPVPQSPVVVVVVVVVVVVCVVVLVVVQVVQCVVVVDPCSSVVVVVVVVVVVVVVVVVVVVVVVVVVPPPVVVPVVPPDPPPDDD

Secondary structure (DSSP, 8-state):
--HHHHHHHHHHHHH-TT-HHHHHHHHHHHHHHHHHHHHHHHHHHHHHH--TTHHHHHHHHHHHHHHHHHHHHHHHHHHHH-TTTTTTGGGS-S-SS--